Protein AF-A0A843G5B4-F1 (afdb_monomer_lite)

pLDDT: mean 75.65, std 16.99, range [38.72, 95.19]

Foldseek 3Di:
DDDDDDPDDPDDDDVVCVVVVVVVVVVVVQVVQQVVCVVVVDHPLRVVLVVVPVPDVDDDPVNSD

Sequence (65 aa):
MKMMMKKTNDGFYDYNRLGDLLFIFHKNHKTYFNNALAKYDLNLIQVLCIARIYNEENLNQKDLS

Secondary structure (DSSP, 8-state):
---------TTS--GGGHHHHHHHHHHHHHHHHHHHHHTTT--HHHHHHHHHHHH-TT--HHHH-

Radius of gyration: 21.57 Å; chains: 1; bounding box: 59×27×52 Å

Structure (mmCIF, N/CA/C/O backbone):
data_AF-A0A843G5B4-F1
#
_entry.id   AF-A0A843G5B4-F1
#
loop_
_atom_site.group_PDB
_atom_site.id
_atom_site.type_symbol
_atom_site.label_atom_id
_atom_site.label_alt_id
_atom_site.label_comp_id
_atom_site.label_asym_id
_atom_site.label_entity_id
_atom_site.label_seq_id
_atom_site.pdbx_PDB_ins_code
_atom_site.Cartn_x
_atom_site.Cartn_y
_atom_site.Cartn_z
_atom_site.occupancy
_atom_site.B_iso_or_equiv
_atom_site.auth_seq_id
_atom_site.auth_comp_id
_atom_site.auth_asym_id
_atom_site.auth_atom_id
_atom_site.pdbx_PDB_model_num
ATOM 1 N N . MET A 1 1 ? 46.776 -15.443 -31.807 1.00 39.84 1 MET A N 1
ATOM 2 C CA . MET A 1 1 ? 45.309 -15.604 -31.724 1.00 39.84 1 MET A CA 1
ATOM 3 C C . MET A 1 1 ? 44.935 -15.595 -30.245 1.00 39.84 1 MET A C 1
ATOM 5 O O . MET A 1 1 ? 45.240 -16.551 -29.549 1.00 39.84 1 MET A O 1
ATOM 9 N N . LYS A 1 2 ? 44.456 -14.460 -29.721 1.00 38.72 2 LYS A N 1
ATOM 10 C CA . LYS A 1 2 ? 44.235 -14.252 -28.279 1.00 38.72 2 LYS A CA 1
ATOM 11 C C . LYS A 1 2 ? 42.735 -14.385 -28.002 1.00 38.72 2 LYS A C 1
ATOM 13 O O . LYS A 1 2 ? 41.952 -13.613 -28.548 1.00 38.72 2 LYS A O 1
ATOM 18 N N . MET A 1 3 ? 42.346 -15.402 -27.235 1.00 40.50 3 MET A N 1
ATOM 19 C CA . MET A 1 3 ? 40.959 -15.607 -26.809 1.00 40.50 3 MET A CA 1
ATOM 20 C C . MET A 1 3 ? 40.535 -14.561 -25.769 1.00 40.50 3 MET A C 1
ATOM 22 O O . MET A 1 3 ? 41.271 -14.284 -24.829 1.00 40.50 3 MET A O 1
ATOM 26 N N . MET A 1 4 ? 39.341 -14.013 -26.021 1.00 45.50 4 MET A N 1
ATOM 27 C CA . MET A 1 4 ? 38.320 -13.410 -25.150 1.00 45.50 4 MET A CA 1
ATOM 28 C C . MET A 1 4 ? 38.668 -13.018 -23.703 1.00 45.50 4 MET A C 1
ATOM 30 O O . MET A 1 4 ? 39.040 -13.854 -22.895 1.00 45.50 4 MET A O 1
ATOM 34 N N . MET A 1 5 ? 38.222 -11.817 -23.318 1.00 42.34 5 MET A N 1
ATOM 35 C 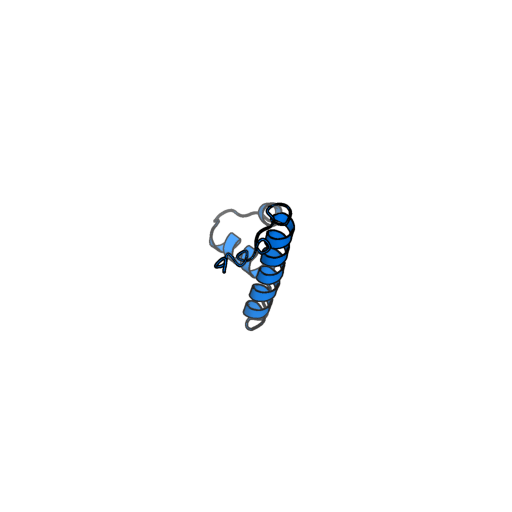CA . MET A 1 5 ? 37.099 -11.711 -22.376 1.00 42.34 5 MET A CA 1
ATOM 36 C C . MET A 1 5 ? 36.183 -10.564 -22.813 1.00 42.34 5 MET A C 1
ATOM 38 O O . MET A 1 5 ? 36.564 -9.395 -22.810 1.00 42.34 5 MET A O 1
ATOM 42 N N . LYS A 1 6 ? 34.970 -10.913 -23.246 1.00 49.34 6 LYS A N 1
ATOM 43 C CA . LYS A 1 6 ? 33.889 -9.955 -23.482 1.00 49.34 6 LYS A CA 1
ATOM 44 C C . LYS A 1 6 ? 33.461 -9.461 -22.098 1.00 49.34 6 LYS A C 1
ATOM 46 O O . LYS A 1 6 ? 32.976 -10.270 -21.313 1.00 49.34 6 LYS A O 1
ATOM 51 N N . LYS A 1 7 ? 33.705 -8.182 -21.787 1.00 46.25 7 LYS A N 1
ATOM 52 C CA . LYS A 1 7 ? 33.287 -7.565 -20.519 1.00 46.25 7 LYS A CA 1
ATOM 53 C C . LYS A 1 7 ? 31.803 -7.844 -20.294 1.00 4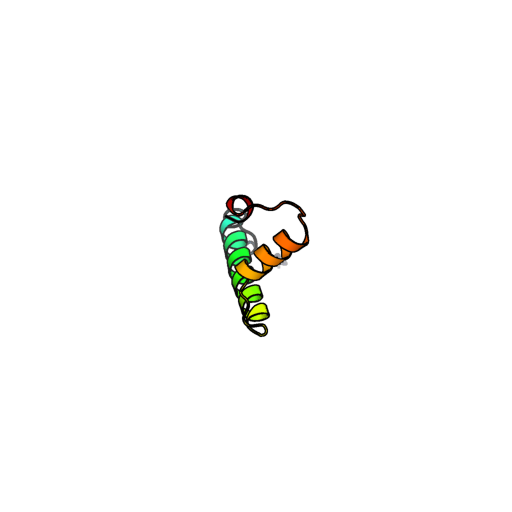6.25 7 LYS A C 1
ATOM 55 O O . LYS A 1 7 ? 30.954 -7.438 -21.087 1.00 46.25 7 LYS A O 1
ATOM 60 N N . THR A 1 8 ? 31.515 -8.599 -19.248 1.00 49.22 8 THR A N 1
ATOM 61 C CA . THR A 1 8 ? 30.171 -8.904 -18.779 1.00 49.22 8 THR A CA 1
ATOM 62 C C . THR A 1 8 ? 29.574 -7.644 -18.163 1.00 49.22 8 THR A C 1
ATOM 64 O O . THR A 1 8 ? 29.961 -7.285 -17.065 1.00 49.22 8 THR A O 1
ATOM 67 N N . ASN A 1 9 ? 28.658 -6.983 -18.878 1.00 52.28 9 ASN A N 1
ATOM 68 C CA . ASN A 1 9 ? 27.637 -6.062 -18.356 1.00 52.28 9 ASN A CA 1
ATOM 69 C C . ASN A 1 9 ? 28.020 -5.230 -17.108 1.00 52.28 9 ASN A C 1
ATOM 71 O O . ASN A 1 9 ? 27.380 -5.344 -16.063 1.00 52.28 9 ASN A O 1
ATOM 75 N N . ASP A 1 10 ? 28.992 -4.327 -17.244 1.00 48.75 10 ASP A N 1
ATOM 76 C CA . ASP A 1 10 ? 29.363 -3.332 -16.221 1.00 48.75 10 ASP A CA 1
ATOM 77 C C . ASP A 1 10 ? 28.323 -2.188 -16.108 1.00 48.75 10 ASP A C 1
ATOM 79 O O . ASP A 1 10 ? 28.675 -1.016 -16.219 1.00 48.75 10 ASP A O 1
ATOM 83 N N . GLY A 1 11 ? 27.022 -2.470 -15.955 1.00 48.53 11 GLY A N 1
ATOM 84 C CA . GLY A 1 11 ? 26.036 -1.373 -15.989 1.00 48.53 11 GLY A CA 1
ATOM 85 C C . GLY A 1 11 ? 24.678 -1.565 -15.330 1.00 48.53 11 GLY A C 1
ATOM 86 O O . GLY A 1 11 ? 23.879 -0.634 -15.370 1.00 48.53 11 GLY A O 1
ATOM 87 N N . PHE A 1 12 ? 24.373 -2.720 -14.733 1.00 53.16 12 PHE A N 1
ATOM 88 C CA . PHE A 1 12 ? 23.021 -2.935 -14.194 1.00 53.16 12 PHE A CA 1
ATOM 89 C C . PHE A 1 12 ? 22.802 -2.408 -12.770 1.00 53.16 12 PHE A C 1
ATOM 91 O O . PHE A 1 12 ? 21.661 -2.141 -12.406 1.00 53.16 12 PHE A O 1
ATOM 98 N N . TYR A 1 13 ? 23.863 -2.197 -11.985 1.00 54.19 13 TYR A N 1
ATOM 99 C CA . TYR A 1 13 ? 23.750 -1.758 -10.590 1.00 54.19 13 TYR A CA 1
ATOM 100 C C . TYR A 1 13 ? 24.772 -0.667 -10.269 1.00 54.19 13 TYR A C 1
ATOM 102 O O . TYR A 1 13 ? 25.780 -0.903 -9.609 1.00 54.19 13 TYR A O 1
ATOM 110 N N . ASP A 1 14 ? 24.512 0.544 -10.759 1.00 56.06 14 ASP A N 1
ATOM 111 C CA . ASP A 1 14 ? 25.153 1.739 -10.217 1.00 56.06 14 ASP A CA 1
ATOM 112 C C . ASP A 1 14 ? 24.532 2.028 -8.842 1.00 56.06 14 ASP A C 1
ATOM 114 O O . ASP A 1 14 ? 23.360 2.399 -8.744 1.00 56.06 14 ASP A O 1
ATOM 118 N N . TYR A 1 15 ? 25.295 1.820 -7.767 1.00 55.06 15 TYR A N 1
ATOM 119 C CA . TYR A 1 15 ? 24.842 2.052 -6.391 1.00 55.06 15 TYR A CA 1
ATOM 120 C C . TYR A 1 15 ? 24.468 3.522 -6.133 1.00 55.06 15 TYR A C 1
ATOM 122 O O . TYR A 1 15 ? 23.669 3.791 -5.235 1.00 55.06 15 TYR A O 1
ATOM 130 N N . ASN A 1 16 ? 24.942 4.463 -6.963 1.00 61.41 16 ASN A N 1
ATOM 131 C CA . ASN A 1 16 ? 24.507 5.866 -6.921 1.00 61.41 16 ASN A CA 1
ATOM 132 C C . ASN A 1 16 ? 23.044 6.047 -7.360 1.00 61.41 16 ASN A C 1
ATOM 134 O O . ASN A 1 16 ? 22.439 7.081 -7.090 1.00 61.41 16 ASN A O 1
ATOM 138 N N . ARG A 1 17 ? 22.455 5.029 -8.001 1.00 67.19 17 ARG A N 1
ATOM 139 C CA . ARG A 1 17 ? 21.055 4.991 -8.447 1.00 67.19 17 ARG A CA 1
ATOM 140 C C . ARG A 1 17 ? 20.165 4.154 -7.535 1.00 67.19 17 ARG A C 1
ATOM 142 O O . ARG A 1 17 ? 19.008 3.916 -7.870 1.00 67.19 17 ARG A O 1
ATOM 149 N N . LEU A 1 18 ? 20.661 3.713 -6.374 1.00 74.50 18 LEU A N 1
ATOM 150 C CA . LEU A 1 18 ? 19.839 2.996 -5.397 1.00 74.50 18 LEU A CA 1
ATOM 151 C C . LEU A 1 18 ? 18.616 3.831 -4.989 1.00 74.50 18 LEU A C 1
ATOM 153 O O . LEU A 1 18 ? 17.516 3.293 -4.913 1.00 74.50 18 LEU A O 1
ATOM 157 N N . GLY A 1 19 ? 18.785 5.146 -4.810 1.00 76.44 19 GLY A N 1
ATOM 158 C CA . GLY A 1 19 ? 17.674 6.068 -4.557 1.00 76.44 19 GLY A CA 1
ATOM 159 C C . GLY A 1 19 ? 16.628 6.056 -5.677 1.00 76.44 19 GLY A C 1
ATOM 160 O O . GLY A 1 19 ? 15.440 5.900 -5.400 1.00 76.44 19 GLY A O 1
ATOM 161 N N . ASP A 1 20 ? 17.063 6.122 -6.939 1.00 75.25 20 ASP A N 1
ATOM 162 C CA . ASP A 1 20 ? 16.175 6.054 -8.109 1.00 75.25 20 ASP A CA 1
ATOM 163 C C . ASP A 1 20 ? 15.448 4.710 -8.197 1.00 75.25 20 ASP A C 1
ATOM 165 O O . ASP A 1 20 ? 14.250 4.661 -8.473 1.00 75.25 20 ASP A O 1
ATOM 169 N N . LEU A 1 21 ? 16.156 3.606 -7.948 1.00 73.12 21 LEU A N 1
ATOM 170 C CA . LEU A 1 21 ? 15.588 2.260 -7.966 1.00 73.12 21 LEU A CA 1
ATOM 171 C C . LEU A 1 21 ? 14.557 2.079 -6.850 1.00 73.12 21 LEU A C 1
ATOM 173 O O . LEU A 1 21 ? 13.473 1.559 -7.110 1.00 73.12 21 LEU A O 1
ATOM 177 N N . LEU A 1 22 ? 14.850 2.559 -5.639 1.00 76.75 22 LEU A N 1
ATOM 178 C CA . LEU A 1 22 ? 13.907 2.565 -4.520 1.00 76.75 22 LEU A CA 1
ATOM 179 C C . LEU A 1 22 ? 12.686 3.436 -4.824 1.00 76.75 22 LEU A C 1
ATOM 181 O O . LEU A 1 22 ? 11.562 3.0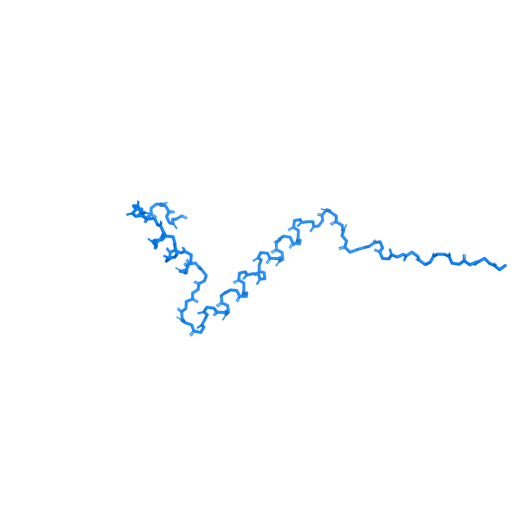37 -4.523 1.00 76.75 22 LEU A O 1
ATOM 185 N N . PHE A 1 23 ? 12.881 4.590 -5.462 1.00 75.31 23 PHE A N 1
ATOM 186 C CA . PHE A 1 23 ? 11.790 5.468 -5.871 1.00 75.31 23 PHE A CA 1
ATOM 187 C C . PHE A 1 23 ? 10.896 4.822 -6.938 1.00 75.31 23 PHE A C 1
ATOM 189 O O . PHE A 1 23 ? 9.671 4.820 -6.798 1.00 75.31 23 PHE A O 1
ATOM 196 N N . ILE A 1 24 ? 11.488 4.235 -7.984 1.00 72.81 24 ILE A N 1
ATOM 197 C CA . ILE A 1 24 ? 10.762 3.524 -9.046 1.00 72.81 24 ILE A CA 1
ATOM 198 C C . ILE A 1 24 ? 10.009 2.333 -8.457 1.00 72.81 24 ILE A C 1
ATOM 200 O O . ILE A 1 24 ? 8.823 2.164 -8.739 1.00 72.81 24 ILE A O 1
ATOM 204 N N . PHE A 1 25 ? 10.667 1.544 -7.606 1.00 73.38 25 PHE A N 1
ATOM 205 C CA . PHE A 1 25 ? 10.048 0.437 -6.890 1.00 73.38 25 PHE A CA 1
ATOM 206 C C . PHE A 1 25 ? 8.851 0.942 -6.077 1.00 73.38 25 PHE A C 1
ATOM 208 O O . PHE A 1 25 ? 7.720 0.532 -6.330 1.00 73.38 25 PHE A O 1
ATOM 215 N N . HIS A 1 26 ? 9.048 1.922 -5.195 1.00 78.62 26 HIS A N 1
ATOM 216 C CA . HIS A 1 26 ? 7.981 2.491 -4.372 1.00 78.62 26 HIS A CA 1
ATOM 217 C C . HIS A 1 26 ? 6.794 3.010 -5.206 1.00 78.62 26 HIS A C 1
ATOM 219 O O . HIS A 1 26 ? 5.635 2.689 -4.923 1.00 78.62 26 HIS A O 1
ATOM 225 N N . LYS A 1 27 ? 7.065 3.765 -6.278 1.00 80.75 27 LYS A N 1
ATOM 226 C CA . LYS A 1 27 ? 6.037 4.323 -7.169 1.00 80.75 27 LYS A CA 1
ATOM 227 C C . LYS A 1 27 ? 5.260 3.234 -7.914 1.00 80.75 27 LYS A C 1
ATOM 229 O O . LYS A 1 27 ? 4.029 3.304 -8.007 1.00 80.75 27 LYS A O 1
ATOM 234 N N . ASN A 1 28 ? 5.960 2.219 -8.413 1.00 85.50 28 ASN A N 1
ATOM 235 C CA . ASN A 1 28 ? 5.343 1.102 -9.122 1.00 85.50 28 ASN A CA 1
ATOM 236 C C . ASN A 1 28 ? 4.511 0.237 -8.175 1.00 85.50 28 ASN A C 1
ATOM 238 O O . ASN A 1 28 ? 3.396 -0.132 -8.530 1.00 85.50 28 ASN A O 1
ATOM 242 N N . HIS A 1 29 ? 4.983 0.001 -6.949 1.00 84.62 29 HIS A N 1
ATOM 243 C CA . HIS A 1 29 ? 4.223 -0.707 -5.922 1.00 84.62 29 HIS A CA 1
ATOM 244 C C . HIS A 1 29 ? 2.936 0.031 -5.558 1.00 84.62 29 HIS A C 1
ATOM 246 O O . HIS A 1 29 ? 1.869 -0.578 -5.556 1.00 84.62 29 HIS A O 1
ATOM 252 N N . LYS A 1 30 ? 2.996 1.350 -5.336 1.00 86.88 30 LYS A N 1
ATOM 253 C CA . LYS A 1 30 ? 1.792 2.149 -5.064 1.00 86.88 30 LYS A CA 1
ATOM 254 C C . LYS A 1 30 ? 0.775 2.052 -6.203 1.00 86.88 30 LYS A C 1
ATOM 256 O O . LYS A 1 30 ? -0.418 1.910 -5.948 1.00 86.88 30 LYS A O 1
ATOM 261 N N . THR A 1 31 ? 1.234 2.112 -7.450 1.00 90.25 31 THR A N 1
ATOM 262 C CA . THR A 1 31 ? 0.364 1.997 -8.633 1.00 90.25 31 THR A CA 1
ATOM 263 C C . THR A 1 31 ? -0.235 0.598 -8.744 1.00 90.25 31 THR A C 1
ATOM 265 O O . THR A 1 31 ? -1.444 0.456 -8.893 1.00 90.25 31 THR A O 1
ATOM 268 N N . TYR A 1 32 ? 0.595 -0.434 -8.598 1.00 90.06 32 TYR A N 1
ATOM 269 C CA . TYR A 1 32 ? 0.168 -1.828 -8.615 1.00 90.06 32 TYR A CA 1
ATOM 270 C C . TYR A 1 32 ? -0.899 -2.108 -7.553 1.00 90.06 32 TYR A C 1
ATOM 272 O O . TYR A 1 32 ? -1.960 -2.637 -7.878 1.00 90.06 32 TYR A O 1
ATOM 280 N N . PHE A 1 33 ? -0.658 -1.702 -6.303 1.00 87.56 33 PHE A N 1
ATOM 281 C CA . PHE A 1 33 ? -1.612 -1.919 -5.220 1.00 87.56 33 PHE A CA 1
ATOM 282 C C . PHE A 1 33 ? -2.909 -1.140 -5.432 1.00 87.56 33 PHE A C 1
ATOM 284 O O . PHE A 1 33 ? -3.975 -1.716 -5.265 1.00 87.56 33 PHE A O 1
ATOM 291 N N . ASN A 1 34 ? -2.852 0.125 -5.861 1.00 92.44 34 ASN A N 1
ATOM 292 C CA . ASN A 1 34 ? -4.071 0.872 -6.184 1.00 92.44 34 ASN A CA 1
ATOM 293 C C . ASN A 1 34 ? -4.880 0.200 -7.303 1.00 92.44 34 ASN A C 1
ATOM 295 O O . ASN A 1 34 ? -6.087 0.043 -7.160 1.00 92.44 34 ASN A O 1
ATOM 299 N N . ASN A 1 35 ? -4.232 -0.269 -8.371 1.00 94.31 35 ASN A N 1
ATOM 300 C CA . ASN A 1 35 ? -4.918 -0.985 -9.450 1.00 94.31 35 ASN A CA 1
ATOM 301 C C . ASN A 1 35 ? -5.537 -2.304 -8.959 1.00 94.31 35 ASN A C 1
ATOM 303 O O . ASN A 1 35 ? -6.658 -2.642 -9.329 1.00 94.31 35 ASN A O 1
ATOM 307 N N . ALA A 1 36 ? -4.827 -3.041 -8.101 1.00 91.00 36 ALA A N 1
ATOM 308 C CA . ALA A 1 36 ? -5.327 -4.281 -7.514 1.00 91.00 36 ALA A CA 1
ATOM 309 C C . ALA A 1 36 ? -6.489 -4.059 -6.530 1.00 91.00 36 ALA A C 1
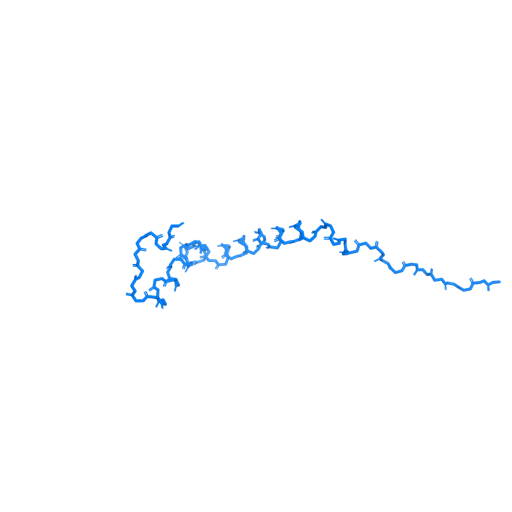ATOM 311 O O . ALA A 1 36 ? -7.293 -4.969 -6.340 1.00 91.00 36 ALA A O 1
ATOM 312 N N . LEU A 1 37 ? -6.574 -2.881 -5.906 1.00 93.00 37 LEU A N 1
ATOM 313 C CA . LEU A 1 37 ? -7.630 -2.502 -4.964 1.00 93.00 37 LEU A CA 1
ATOM 314 C C . LEU A 1 37 ? -8.832 -1.836 -5.642 1.00 93.00 37 LEU A C 1
ATOM 316 O O . LEU A 1 37 ? -9.935 -1.909 -5.106 1.00 93.00 37 LEU A O 1
ATOM 320 N N . ALA A 1 38 ? -8.656 -1.286 -6.846 1.00 93.31 38 ALA A N 1
ATOM 321 C CA . ALA A 1 38 ? -9.723 -0.650 -7.615 1.00 93.31 38 ALA A CA 1
ATOM 322 C C . ALA A 1 38 ? -10.917 -1.584 -7.886 1.00 93.31 38 ALA A C 1
ATOM 324 O O . ALA A 1 38 ? -12.047 -1.120 -7.938 1.00 93.31 38 ALA A O 1
ATOM 325 N N . LYS A 1 39 ? -10.705 -2.908 -7.976 1.00 94.81 39 LYS A N 1
ATOM 326 C CA . LYS A 1 39 ? -11.801 -3.899 -8.088 1.00 94.81 39 LYS A CA 1
ATOM 327 C C . LYS A 1 39 ? -12.731 -3.958 -6.867 1.00 94.81 39 LYS A C 1
ATOM 329 O O . LYS A 1 39 ? -13.770 -4.603 -6.937 1.00 94.81 39 LYS A O 1
ATOM 334 N N . TYR A 1 40 ? -12.317 -3.369 -5.750 1.00 94.56 40 TYR A N 1
ATOM 335 C CA . TYR A 1 40 ? -13.080 -3.276 -4.509 1.00 94.56 40 TYR A CA 1
ATOM 336 C C . TYR A 1 40 ? -1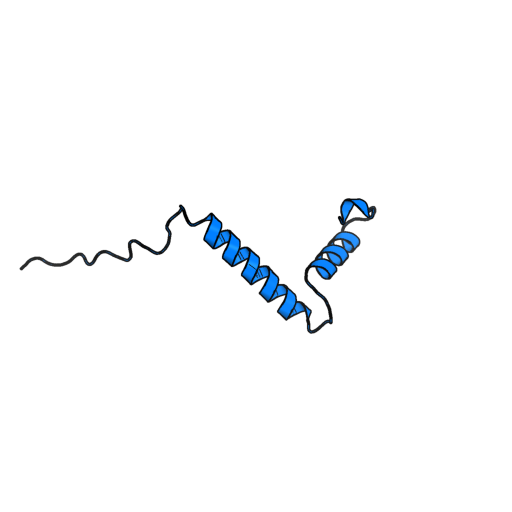3.495 -1.829 -4.203 1.00 94.56 40 TYR A C 1
ATOM 338 O O . TYR A 1 40 ? -13.887 -1.557 -3.075 1.00 94.56 40 TYR A O 1
ATOM 346 N N . ASP A 1 41 ? -13.349 -0.902 -5.160 1.00 95.19 41 ASP A N 1
ATOM 347 C CA . ASP A 1 41 ? -13.558 0.542 -4.970 1.00 95.19 41 ASP A CA 1
ATOM 348 C C . ASP A 1 41 ? -12.718 1.146 -3.827 1.00 95.19 41 ASP A C 1
ATOM 350 O O . ASP A 1 41 ? -13.105 2.115 -3.171 1.00 95.19 41 ASP A O 1
ATOM 354 N N . LEU A 1 42 ? -11.531 0.575 -3.594 1.00 92.75 42 LEU A N 1
ATOM 355 C CA . LEU A 1 42 ? -10.598 1.005 -2.557 1.00 92.75 42 LEU A CA 1
ATOM 356 C C . LEU A 1 42 ? -9.278 1.491 -3.155 1.00 92.75 42 LEU A C 1
ATOM 358 O O . LEU A 1 42 ? -8.818 1.019 -4.195 1.00 92.75 42 LEU A O 1
ATOM 362 N N . ASN A 1 43 ? -8.620 2.402 -2.441 1.00 93.25 43 ASN A N 1
ATOM 363 C CA . ASN A 1 43 ? -7.236 2.790 -2.691 1.00 93.25 43 ASN A CA 1
ATOM 364 C C . ASN A 1 43 ? -6.307 2.324 -1.557 1.00 93.25 43 ASN A C 1
ATOM 366 O O . ASN A 1 43 ? -6.739 1.957 -0.463 1.00 93.25 43 ASN A O 1
ATOM 370 N N . LEU A 1 44 ? -5.002 2.354 -1.821 1.00 88.94 44 LEU A N 1
ATOM 371 C CA . LEU A 1 44 ? -3.979 1.877 -0.893 1.00 88.94 44 LEU A CA 1
ATOM 372 C C . LEU A 1 44 ? -4.021 2.596 0.462 1.00 88.94 44 LEU A C 1
ATOM 374 O O . LEU A 1 44 ? -3.827 1.951 1.484 1.00 88.94 44 LEU A O 1
ATOM 378 N N . ILE A 1 45 ? -4.289 3.906 0.486 1.00 89.38 45 ILE A N 1
ATOM 379 C CA . ILE A 1 45 ? -4.349 4.674 1.740 1.00 89.38 45 ILE A CA 1
ATOM 380 C C . ILE A 1 45 ? -5.504 4.162 2.601 1.00 89.38 45 ILE A C 1
ATOM 382 O O . ILE A 1 45 ? -5.299 3.854 3.770 1.00 89.38 45 ILE A O 1
ATOM 386 N N . GLN A 1 46 ? -6.690 3.993 2.011 1.00 91.25 46 GLN A N 1
ATOM 387 C CA . GLN A 1 46 ? -7.862 3.474 2.721 1.00 91.25 46 GLN A CA 1
ATOM 388 C C . GLN A 1 46 ? -7.594 2.087 3.312 1.00 91.25 46 GLN A C 1
ATOM 390 O O . GLN A 1 46 ? -7.895 1.853 4.478 1.00 91.25 46 GLN A O 1
ATOM 395 N N . VAL A 1 47 ? -6.978 1.184 2.544 1.00 89.88 47 VAL A N 1
ATOM 396 C CA . VAL A 1 47 ? -6.652 -0.168 3.027 1.00 89.88 47 VAL A CA 1
ATOM 397 C C . VAL A 1 47 ? -5.627 -0.145 4.154 1.00 89.88 47 VAL A C 1
ATOM 399 O O . VAL A 1 47 ? -5.779 -0.893 5.115 1.00 89.88 47 VAL A O 1
ATOM 402 N N . LEU A 1 48 ? -4.615 0.722 4.081 1.00 89.06 48 LEU A N 1
ATOM 403 C CA . LEU A 1 48 ? -3.643 0.877 5.165 1.00 89.06 48 LEU A CA 1
ATOM 404 C C . LEU A 1 48 ? -4.300 1.422 6.438 1.00 89.06 48 LEU A C 1
ATOM 406 O O . LEU A 1 48 ? -4.025 0.909 7.520 1.00 89.06 48 LEU A O 1
ATOM 410 N N . CYS A 1 49 ? -5.205 2.398 6.320 1.00 88.44 49 CYS A N 1
ATOM 411 C CA . CYS A 1 49 ? -5.976 2.895 7.459 1.00 88.44 49 CYS A CA 1
ATOM 412 C C . CYS A 1 49 ? -6.857 1.794 8.065 1.00 88.44 49 CYS A C 1
ATOM 414 O O . CYS A 1 49 ? -6.836 1.610 9.278 1.00 88.44 49 CYS A O 1
ATOM 416 N N . ILE A 1 50 ? -7.578 1.027 7.238 1.00 88.75 50 ILE A N 1
ATOM 417 C CA . ILE A 1 50 ? -8.419 -0.092 7.696 1.00 88.75 50 ILE A CA 1
ATOM 418 C C . ILE A 1 50 ? -7.569 -1.151 8.402 1.00 88.75 50 ILE A C 1
ATOM 420 O O . ILE A 1 50 ? -7.919 -1.5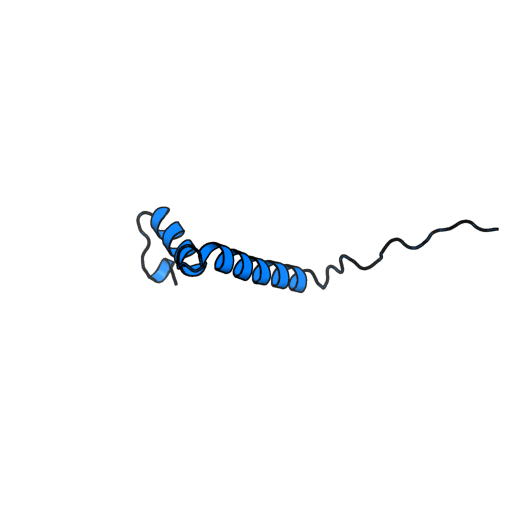83 9.495 1.00 88.75 50 ILE A O 1
ATOM 424 N N . ALA A 1 51 ? -6.439 -1.547 7.810 1.00 87.88 51 ALA A N 1
ATOM 425 C CA . ALA A 1 51 ? -5.537 -2.528 8.403 1.00 87.88 51 ALA A CA 1
ATOM 426 C C . ALA A 1 51 ? -4.974 -2.041 9.743 1.00 87.88 51 ALA A C 1
ATOM 428 O O . ALA A 1 51 ? -4.829 -2.830 10.670 1.00 87.88 51 ALA A O 1
ATOM 429 N N . ARG A 1 52 ? -4.674 -0.746 9.862 1.00 87.12 52 ARG A N 1
ATOM 430 C CA . ARG A 1 52 ? -4.175 -0.163 11.105 1.00 87.12 52 ARG A CA 1
ATOM 431 C C . ARG A 1 52 ? -5.255 -0.163 12.188 1.00 87.12 52 ARG A C 1
ATOM 433 O O . ARG A 1 52 ? -5.022 -0.716 13.254 1.00 87.12 52 ARG A O 1
ATOM 440 N N . ILE A 1 53 ? -6.459 0.317 11.864 1.00 88.94 53 ILE A N 1
ATOM 441 C CA . ILE A 1 53 ? -7.637 0.285 12.754 1.00 88.94 53 ILE A CA 1
ATOM 442 C C . ILE A 1 53 ? -7.970 -1.143 13.202 1.00 88.94 53 ILE A C 1
ATOM 444 O O . ILE A 1 53 ? -8.313 -1.357 14.357 1.00 88.94 53 ILE A O 1
ATOM 448 N N . TYR A 1 54 ? -7.855 -2.125 12.306 1.00 88.19 54 TYR A N 1
ATOM 449 C CA . TYR A 1 54 ? -8.123 -3.525 12.632 1.00 88.19 54 TYR A CA 1
ATOM 450 C C . TYR A 1 54 ? -7.109 -4.118 13.624 1.00 88.19 54 TYR A C 1
ATOM 452 O O . TYR A 1 54 ? -7.458 -5.014 14.385 1.00 88.19 54 TYR A O 1
ATOM 460 N N . ASN A 1 55 ? -5.857 -3.650 13.604 1.00 86.75 55 ASN A N 1
ATOM 461 C CA . ASN A 1 55 ? -4.770 -4.240 14.387 1.00 86.75 55 ASN A CA 1
ATOM 462 C C . ASN A 1 55 ? -4.463 -3.505 15.702 1.00 86.75 55 ASN A C 1
ATOM 464 O O . ASN A 1 55 ? -3.797 -4.089 16.554 1.00 86.75 55 ASN A O 1
ATOM 468 N N . GLU A 1 56 ? -4.902 -2.257 15.889 1.00 86.38 56 GLU A N 1
ATOM 469 C CA . GLU A 1 56 ? -4.649 -1.509 17.128 1.00 86.38 56 GLU A CA 1
ATOM 470 C C . GLU A 1 56 ? -5.968 -1.126 17.825 1.00 86.38 56 GLU A C 1
ATOM 472 O O . GLU A 1 56 ? -6.804 -0.419 17.267 1.00 86.38 56 GLU A O 1
ATOM 477 N N . GLU A 1 57 ? -6.140 -1.546 19.084 1.00 69.12 57 GLU A N 1
ATOM 478 C CA . GLU A 1 57 ? -7.386 -1.349 19.849 1.00 69.12 57 GLU A CA 1
ATOM 479 C C . GLU A 1 57 ? -7.655 0.111 20.270 1.00 69.12 57 GLU A C 1
ATOM 481 O O . GLU A 1 57 ? -8.771 0.429 20.669 1.00 69.12 57 GLU A O 1
ATOM 486 N N . ASN A 1 58 ? -6.665 1.012 20.185 1.00 79.88 58 ASN A N 1
ATOM 487 C CA . ASN A 1 58 ? -6.756 2.385 20.710 1.00 79.88 58 ASN A CA 1
ATOM 488 C C . ASN A 1 58 ? -6.185 3.455 19.760 1.00 79.88 58 ASN A C 1
ATOM 490 O O . ASN A 1 58 ? -5.579 4.430 20.208 1.00 79.88 58 ASN A O 1
ATOM 494 N N . LEU A 1 59 ? -6.371 3.287 18.450 1.00 83.12 59 LEU A N 1
ATOM 495 C CA . LEU A 1 59 ? -5.996 4.313 17.473 1.00 83.12 59 LEU A CA 1
ATOM 496 C C . LEU A 1 59 ? -6.868 5.558 17.610 1.00 83.12 59 LEU A C 1
ATOM 498 O O . LEU A 1 59 ? -8.097 5.491 17.528 1.00 83.12 59 LEU A O 1
ATOM 502 N N . ASN A 1 60 ? -6.224 6.714 17.734 1.00 81.38 60 ASN A N 1
ATOM 503 C CA . ASN A 1 60 ? -6.887 7.998 17.572 1.00 81.38 60 ASN A CA 1
ATOM 504 C C . ASN A 1 60 ? -6.591 8.585 16.178 1.00 81.38 60 ASN A C 1
ATOM 506 O O . ASN A 1 60 ? -5.711 8.132 15.447 1.00 81.38 60 ASN A O 1
ATOM 510 N N . GLN A 1 61 ? -7.331 9.624 15.788 1.00 78.56 61 GLN A N 1
ATOM 511 C CA . GLN A 1 61 ? -7.190 10.234 14.461 1.00 78.56 61 GLN A CA 1
ATOM 512 C C . GLN A 1 61 ? -5.775 10.777 14.179 1.00 78.56 61 GLN A C 1
ATOM 514 O O . GLN A 1 61 ? -5.360 10.779 13.023 1.00 78.56 61 GLN A O 1
ATOM 519 N N . LYS A 1 62 ? -5.028 11.218 15.202 1.00 84.00 62 LYS A N 1
ATOM 520 C CA . LYS A 1 62 ? -3.660 11.742 15.035 1.00 84.00 62 LYS A CA 1
ATOM 521 C C . LYS A 1 62 ? -2.648 10.645 14.713 1.00 84.00 62 LYS A C 1
ATOM 523 O O . LYS A 1 62 ? -1.604 10.937 14.148 1.00 84.00 62 LYS A O 1
ATOM 528 N N . ASP A 1 63 ? -2.953 9.399 15.049 1.00 79.69 63 ASP A N 1
ATOM 529 C CA . ASP A 1 63 ? -2.074 8.266 14.757 1.00 79.69 63 ASP A CA 1
ATOM 530 C C . ASP A 1 63 ? -2.212 7.793 13.294 1.00 79.69 63 ASP A C 1
ATOM 532 O O . ASP A 1 63 ? -1.349 7.076 12.776 1.00 79.69 63 ASP A O 1
ATOM 536 N N . LEU A 1 64 ? -3.305 8.197 12.627 1.00 75.56 64 LEU A N 1
ATOM 537 C CA . LEU A 1 64 ? -3.637 7.884 11.232 1.00 75.56 64 LEU A CA 1
ATOM 538 C C . LEU A 1 64 ? -3.197 8.963 10.226 1.00 75.56 64 LEU A C 1
ATOM 540 O O . LEU A 1 64 ? -3.218 8.686 9.025 1.00 75.56 64 LEU A O 1
ATOM 544 N N . SER A 1 65 ? -2.851 10.168 10.694 1.00 70.50 65 SER A N 1
ATOM 545 C CA . SER A 1 65 ? -2.376 11.307 9.885 1.00 70.50 65 SER A CA 1
ATOM 546 C C . SER A 1 65 ? -0.872 11.274 9.654 1.00 70.50 65 SER A C 1
ATOM 548 O O . SER A 1 65 ? -0.459 11.529 8.502 1.00 70.50 65 SER A O 1
#